Protein AF-A0A520I6S4-F1 (afdb_monomer_lite)

Secondary structure (DSSP, 8-state):
------------HHHHHHHHHHH-TTPPP------SSS----SSHHHHHHHHHHHHHHHHHHHHHHHHHHHHTS----EE-STTHHHHHTT-S--SEE-TTHHHHHHHHHHHHHHS--

pLDDT: mean 92.04, std 7.13, range [47.81, 98.25]

Sequence (118 aa):
TGAYKGGIIAPGINLSLDALVTAAAKLPRIAIEAPSDTSVIGRDTVTQMHIGIYWGYVAMIEGLVARMKAEVGRPCTVVATGGLAVLFEQHTDAFDAIEPDLTIQGLAILWERAHIQA

Foldseek 3Di:
DPDDPDADDDDDLVRVQVVVPVVDVPQDDDDAAADPDPDLDDPDRRRVSNSCSLVVVQCVLQVRLVVVCVVVPDDDAAEAEDPCSVRCVVPDPSHPYYDHCVVVVVVVVVVCVVPVVD

Radius of gyration: 18.11 Å; chains: 1; bounding box: 50×37×32 Å

Structure (mmCIF, N/CA/C/O backbone):
data_AF-A0A520I6S4-F1
#
_entry.id   AF-A0A520I6S4-F1
#
loop_
_atom_site.group_PDB
_atom_site.id
_atom_site.type_symbol
_atom_site.label_atom_id
_atom_site.label_alt_id
_atom_site.label_comp_id
_atom_site.label_asym_id
_atom_site.label_entity_id
_atom_site.label_seq_id
_atom_site.pdbx_PDB_ins_code
_atom_site.Cartn_x
_atom_site.Cartn_y
_atom_site.Cartn_z
_atom_site.occupancy
_atom_site.B_iso_or_equiv
_atom_site.auth_seq_id
_atom_site.auth_comp_id
_atom_site.auth_asym_id
_atom_site.auth_atom_id
_atom_site.pdbx_PDB_model_num
ATOM 1 N N . THR A 1 1 ? -26.663 -5.124 0.338 1.00 75.12 1 THR A N 1
ATOM 2 C CA . THR A 1 1 ? -26.616 -5.384 -1.116 1.00 75.12 1 THR A CA 1
ATOM 3 C C . THR A 1 1 ? -25.161 -5.551 -1.518 1.00 75.12 1 THR A C 1
ATOM 5 O O . THR A 1 1 ? -24.319 -4.907 -0.905 1.00 75.12 1 THR A O 1
ATOM 8 N N . GLY A 1 2 ? -24.837 -6.395 -2.501 1.00 84.12 2 GLY A N 1
ATOM 9 C CA . GLY A 1 2 ? -23.470 -6.540 -3.037 1.00 84.12 2 GLY A CA 1
ATOM 10 C C . GLY A 1 2 ? -23.077 -5.413 -4.001 1.00 84.12 2 GLY A C 1
ATOM 11 O O . GLY A 1 2 ? -22.461 -5.666 -5.027 1.00 84.12 2 GLY A O 1
ATOM 12 N N . ALA A 1 3 ? -23.532 -4.186 -3.738 1.00 92.00 3 ALA A N 1
ATOM 13 C CA . ALA A 1 3 ? -23.358 -3.063 -4.649 1.00 92.00 3 ALA A CA 1
ATOM 14 C C . ALA A 1 3 ? -21.959 -2.455 -4.502 1.00 92.00 3 ALA A C 1
ATOM 16 O O . ALA A 1 3 ? -21.571 -2.070 -3.399 1.00 92.00 3 ALA A O 1
ATOM 17 N N . TYR A 1 4 ? -21.249 -2.301 -5.618 1.00 94.25 4 TYR A N 1
ATOM 18 C CA . TYR A 1 4 ? -20.009 -1.533 -5.677 1.00 94.25 4 TYR A CA 1
ATOM 19 C C . TYR A 1 4 ? -20.307 -0.036 -5.507 1.00 94.25 4 TYR A C 1
ATOM 21 O O . TYR A 1 4 ? -21.173 0.510 -6.191 1.00 94.25 4 TYR A O 1
ATOM 29 N N . LYS A 1 5 ? -19.620 0.621 -4.568 1.00 93.56 5 LYS A N 1
ATOM 30 C CA . LYS A 1 5 ? -19.851 2.033 -4.206 1.00 93.56 5 LYS A CA 1
ATOM 31 C C . LYS A 1 5 ? -18.765 2.989 -4.706 1.00 93.56 5 LYS A C 1
ATOM 33 O O . LYS A 1 5 ? -18.851 4.177 -4.425 1.00 93.56 5 LYS A O 1
ATOM 38 N 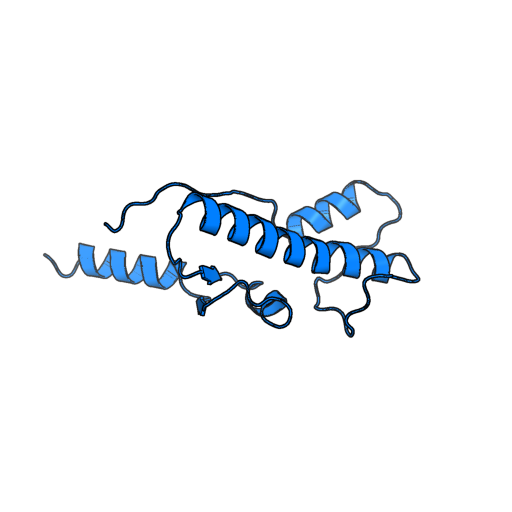N . GLY A 1 6 ? -17.791 2.490 -5.464 1.00 95.12 6 GLY A N 1
ATOM 39 C CA . GLY A 1 6 ? -16.598 3.244 -5.846 1.00 95.12 6 GLY A CA 1
ATOM 40 C C . GLY A 1 6 ? -15.405 2.921 -4.949 1.00 95.12 6 GLY A C 1
ATOM 41 O O . GLY A 1 6 ? -15.410 1.921 -4.229 1.00 95.12 6 GLY A O 1
ATOM 42 N N . GLY A 1 7 ? -14.368 3.754 -5.022 1.00 96.31 7 GLY A N 1
ATOM 43 C CA . GLY A 1 7 ? -13.140 3.566 -4.256 1.00 96.31 7 GLY A CA 1
ATOM 44 C C . GLY A 1 7 ? -12.092 4.638 -4.538 1.00 96.31 7 GLY A C 1
ATOM 45 O O . GLY A 1 7 ? -12.390 5.688 -5.105 1.00 96.31 7 GLY A O 1
ATOM 46 N N . ILE A 1 8 ? -10.857 4.349 -4.135 1.00 97.12 8 ILE A N 1
ATOM 47 C CA . ILE A 1 8 ? -9.694 5.230 -4.269 1.00 97.12 8 ILE A CA 1
ATOM 48 C C . ILE A 1 8 ? -8.672 4.546 -5.179 1.00 97.12 8 ILE A C 1
ATOM 50 O O . ILE A 1 8 ? -8.452 3.342 -5.064 1.00 97.12 8 ILE A O 1
ATOM 54 N N . ILE A 1 9 ? -8.027 5.318 -6.056 1.00 96.81 9 ILE A N 1
ATOM 55 C CA . ILE A 1 9 ? -6.857 4.883 -6.826 1.00 96.81 9 ILE A CA 1
ATOM 56 C C . ILE A 1 9 ? -5.668 5.727 -6.364 1.00 96.81 9 ILE A C 1
ATOM 58 O O . ILE A 1 9 ? -5.695 6.952 -6.468 1.00 96.81 9 ILE A O 1
ATOM 62 N N . ALA A 1 10 ? -4.637 5.062 -5.849 1.00 95.50 10 ALA A N 1
ATOM 63 C CA . ALA A 1 10 ? -3.386 5.660 -5.390 1.00 95.50 10 ALA A CA 1
ATOM 64 C C . ALA A 1 10 ? -2.204 4.992 -6.117 1.00 95.50 10 ALA A C 1
ATOM 66 O O . ALA A 1 10 ? -2.344 3.860 -6.593 1.00 95.50 10 ALA A O 1
ATOM 67 N N . PRO A 1 11 ? -1.044 5.660 -6.240 1.00 93.31 11 PRO A N 1
ATOM 68 C CA . PRO A 1 11 ? 0.108 5.072 -6.912 1.00 93.31 11 PRO A CA 1
ATOM 69 C C . PRO A 1 11 ? 0.623 3.836 -6.162 1.00 93.31 11 PRO A C 1
ATOM 71 O O . PRO A 1 11 ? 0.713 3.822 -4.933 1.00 93.31 11 PRO A O 1
ATOM 74 N N . GLY A 1 12 ? 0.998 2.794 -6.907 1.00 91.38 12 GLY A N 1
ATOM 75 C CA . GLY A 1 12 ? 1.640 1.600 -6.352 1.00 91.38 12 GLY A CA 1
ATOM 76 C C . GLY A 1 12 ? 3.097 1.855 -5.956 1.00 91.38 12 GLY A C 1
ATOM 77 O O . GLY A 1 12 ? 3.765 2.700 -6.545 1.00 91.38 12 GLY A O 1
ATOM 78 N N . ILE A 1 13 ? 3.603 1.104 -4.978 1.00 91.44 13 ILE A N 1
ATOM 79 C CA . ILE A 1 13 ? 4.928 1.343 -4.379 1.00 91.44 13 ILE A CA 1
ATOM 80 C C . ILE A 1 13 ? 6.089 1.250 -5.377 1.00 91.44 13 ILE A C 1
ATOM 82 O O . ILE A 1 13 ? 6.951 2.125 -5.378 1.00 91.44 13 ILE A O 1
ATOM 86 N N . ASN A 1 14 ? 6.067 0.269 -6.287 1.00 89.88 14 ASN A N 1
ATOM 87 C CA . ASN A 1 14 ? 7.078 0.135 -7.343 1.00 89.88 14 ASN A CA 1
ATOM 88 C C . ASN A 1 14 ? 7.091 1.368 -8.256 1.00 89.88 14 ASN A C 1
ATOM 90 O O . ASN A 1 14 ? 8.147 1.930 -8.525 1.00 89.88 14 ASN A O 1
ATOM 94 N N . LEU A 1 15 ? 5.904 1.830 -8.665 1.00 91.50 15 LEU A N 1
ATOM 95 C CA . LEU A 1 15 ? 5.755 3.012 -9.512 1.00 91.50 15 LEU A CA 1
ATOM 96 C C . LEU A 1 15 ? 6.256 4.276 -8.803 1.00 91.50 15 LEU A C 1
ATOM 98 O O . LEU A 1 15 ? 6.961 5.080 -9.407 1.00 91.50 15 LEU A O 1
ATOM 102 N N . SER A 1 16 ? 5.912 4.450 -7.527 1.00 92.19 16 SER A N 1
ATOM 103 C CA . SER A 1 16 ? 6.365 5.596 -6.732 1.00 92.19 16 SER A CA 1
ATOM 104 C C . SER A 1 16 ? 7.881 5.614 -6.560 1.00 92.19 16 SER A C 1
ATOM 106 O O . SER A 1 16 ? 8.498 6.674 -6.667 1.00 92.19 16 SER A O 1
ATOM 108 N N . LEU A 1 17 ? 8.495 4.449 -6.340 1.00 91.94 17 LEU A N 1
ATOM 109 C CA . LEU A 1 17 ? 9.946 4.325 -6.257 1.00 91.94 17 LEU A CA 1
ATOM 110 C C . LEU A 1 17 ? 10.620 4.641 -7.600 1.00 91.94 17 LEU A C 1
ATOM 112 O O . LEU A 1 17 ? 11.571 5.421 -7.639 1.00 91.94 17 LEU A O 1
ATOM 116 N N . ASP A 1 18 ? 10.120 4.075 -8.699 1.00 91.69 18 ASP A N 1
ATOM 117 C CA . ASP A 1 18 ? 10.644 4.346 -10.040 1.00 91.69 18 ASP A CA 1
ATOM 118 C C . ASP A 1 18 ? 10.554 5.837 -10.386 1.00 91.69 18 ASP A C 1
ATOM 120 O O . ASP A 1 18 ? 11.505 6.411 -10.927 1.00 91.69 18 ASP A O 1
ATOM 124 N N . ALA A 1 19 ? 9.442 6.486 -10.030 1.00 92.75 19 ALA A N 1
ATOM 125 C CA . ALA A 1 19 ? 9.262 7.921 -10.209 1.00 92.75 19 ALA A CA 1
ATOM 126 C C . ALA A 1 19 ? 10.281 8.729 -9.390 1.00 92.75 19 ALA A C 1
ATOM 128 O O . ALA A 1 19 ? 10.895 9.655 -9.922 1.00 92.75 19 ALA A O 1
ATOM 129 N N . LEU A 1 20 ? 10.509 8.355 -8.127 1.00 92.19 20 LEU A N 1
ATOM 130 C CA . LEU A 1 20 ? 11.473 9.019 -7.249 1.00 92.19 20 LEU A CA 1
ATOM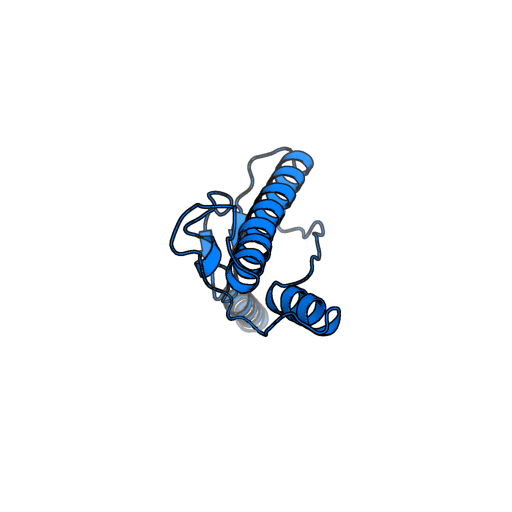 131 C C . LEU A 1 20 ? 12.908 8.919 -7.789 1.00 92.19 20 LEU A C 1
ATOM 133 O O . LEU A 1 20 ? 13.614 9.924 -7.852 1.00 92.19 20 LEU A O 1
ATOM 137 N N . VAL A 1 21 ? 13.322 7.725 -8.221 1.00 93.06 21 VAL A N 1
ATOM 138 C CA . VAL A 1 21 ? 14.650 7.490 -8.811 1.00 93.06 21 VAL A CA 1
ATOM 139 C C . VAL A 1 21 ? 14.812 8.260 -10.122 1.00 93.06 21 VAL A C 1
ATOM 141 O O . VAL A 1 21 ? 15.843 8.884 -10.354 1.00 93.06 21 VAL A O 1
ATOM 144 N N . THR A 1 22 ? 13.782 8.271 -10.969 1.00 93.31 22 THR A N 1
ATOM 145 C CA . THR A 1 22 ? 13.820 8.981 -12.257 1.00 93.31 22 THR A CA 1
ATOM 146 C C . THR A 1 22 ? 13.926 10.495 -12.072 1.00 93.31 22 THR A C 1
ATOM 148 O O . THR A 1 22 ? 14.600 11.171 -12.849 1.00 93.31 22 THR A O 1
ATOM 151 N N . ALA A 1 23 ? 13.287 11.040 -11.036 1.00 92.94 23 ALA A N 1
ATOM 152 C CA . ALA A 1 23 ? 13.267 12.474 -10.773 1.00 92.94 23 ALA A CA 1
ATOM 153 C C . ALA A 1 23 ? 14.575 13.021 -10.166 1.00 92.94 23 ALA A C 1
ATOM 155 O O . ALA A 1 23 ? 14.766 14.238 -10.151 1.00 92.94 23 ALA A O 1
ATOM 156 N N . ALA A 1 24 ? 15.477 12.170 -9.660 1.00 90.38 24 ALA A N 1
ATOM 157 C CA . ALA A 1 24 ? 16.653 12.613 -8.915 1.00 90.38 24 ALA A CA 1
ATOM 158 C C . ALA A 1 24 ? 17.936 11.863 -9.308 1.00 90.38 24 ALA A C 1
ATOM 160 O O . ALA A 1 24 ? 18.107 10.681 -9.035 1.00 90.38 24 ALA A O 1
ATOM 161 N N . ALA A 1 25 ? 18.915 12.601 -9.841 1.00 84.56 25 ALA A N 1
ATOM 162 C CA . ALA A 1 25 ? 20.139 12.044 -10.432 1.00 84.56 25 ALA A CA 1
ATOM 163 C C . ALA A 1 25 ? 21.038 11.214 -9.488 1.00 84.56 25 ALA A C 1
ATOM 165 O O . ALA A 1 25 ? 21.909 10.491 -9.963 1.00 84.56 25 ALA A O 1
ATOM 166 N N . LYS A 1 26 ? 20.889 11.351 -8.164 1.00 90.31 26 LYS A N 1
ATOM 167 C CA . LYS A 1 26 ? 21.748 10.692 -7.162 1.00 90.31 26 LYS A CA 1
ATOM 168 C C . LYS A 1 26 ? 21.048 9.594 -6.363 1.00 90.31 26 LYS 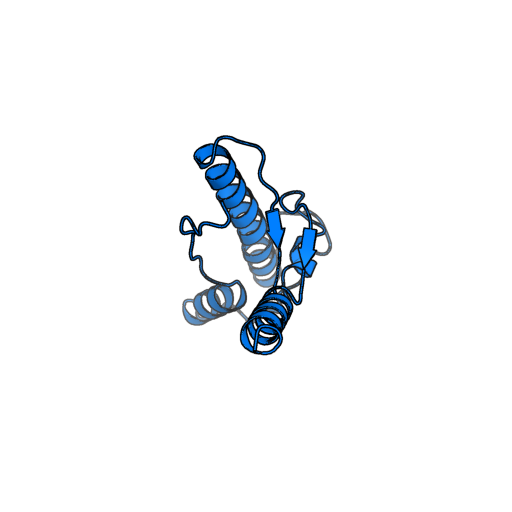A C 1
ATOM 170 O O . LYS A 1 26 ? 21.691 8.994 -5.506 1.00 90.31 26 LYS A O 1
ATOM 175 N N . LEU A 1 27 ? 19.757 9.356 -6.591 1.00 93.38 27 LEU A N 1
ATOM 176 C CA . LEU A 1 27 ? 19.031 8.336 -5.842 1.00 93.38 27 LEU A CA 1
ATOM 177 C C . LEU A 1 27 ? 19.256 6.961 -6.485 1.00 93.38 27 LEU A C 1
ATOM 179 O O . LEU A 1 27 ? 18.994 6.801 -7.679 1.00 93.38 27 LEU A O 1
ATOM 183 N N . PRO A 1 28 ? 19.763 5.969 -5.736 1.00 90.25 28 PRO A N 1
ATOM 184 C CA . PRO A 1 28 ? 19.952 4.629 -6.265 1.00 90.25 28 PRO A CA 1
ATOM 185 C C . PRO A 1 28 ? 18.612 3.897 -6.390 1.00 90.25 28 PRO A C 1
ATOM 187 O O . PRO A 1 28 ? 17.647 4.194 -5.686 1.00 90.25 28 PRO A O 1
ATOM 190 N N . ARG A 1 29 ? 18.568 2.878 -7.254 1.00 89.31 29 ARG A N 1
ATOM 191 C CA . ARG A 1 29 ? 17.491 1.881 -7.206 1.00 89.31 29 ARG A CA 1
ATOM 192 C C . ARG A 1 29 ? 17.633 1.056 -5.929 1.00 89.31 29 ARG A C 1
ATOM 194 O O . ARG A 1 29 ? 18.737 0.630 -5.598 1.00 89.31 29 ARG A O 1
ATOM 201 N N . ILE A 1 30 ? 16.513 0.819 -5.258 1.00 90.25 30 ILE A N 1
ATOM 202 C CA . ILE A 1 30 ? 16.437 0.056 -4.011 1.00 90.25 30 ILE A CA 1
ATOM 203 C C . ILE A 1 30 ? 15.394 -1.058 -4.122 1.00 90.25 30 ILE A C 1
ATOM 205 O O . ILE A 1 30 ? 14.462 -0.952 -4.919 1.00 90.25 30 ILE A O 1
ATOM 209 N N . ALA A 1 31 ? 15.559 -2.131 -3.351 1.00 87.75 31 ALA A N 1
ATOM 210 C CA . ALA A 1 31 ? 14.522 -3.145 -3.195 1.00 87.75 31 ALA A CA 1
ATOM 211 C C . ALA A 1 31 ? 13.505 -2.678 -2.147 1.00 87.75 31 ALA A C 1
ATOM 213 O O . ALA A 1 31 ? 13.850 -1.976 -1.198 1.00 87.75 31 ALA A O 1
ATOM 214 N N . ILE A 1 32 ? 12.243 -3.056 -2.330 1.00 86.00 32 ILE A N 1
ATOM 215 C CA . ILE A 1 32 ? 11.202 -2.780 -1.344 1.00 86.00 32 ILE A CA 1
ATOM 216 C C . ILE A 1 32 ? 11.186 -3.931 -0.352 1.00 86.00 32 ILE A C 1
ATOM 218 O O . ILE A 1 32 ? 10.836 -5.057 -0.703 1.00 86.00 32 ILE A O 1
ATOM 222 N N . GLU A 1 33 ? 11.541 -3.621 0.885 1.00 88.94 33 GLU A N 1
ATOM 223 C CA . GLU A 1 33 ? 11.640 -4.579 1.977 1.00 88.94 33 GLU A CA 1
ATOM 224 C C . GLU A 1 33 ? 11.143 -3.921 3.264 1.00 88.94 33 GLU A C 1
ATOM 226 O O . GLU A 1 33 ? 11.179 -2.693 3.403 1.00 88.94 33 GLU A O 1
ATOM 231 N N . ALA A 1 34 ? 10.671 -4.740 4.203 1.00 87.62 34 ALA A N 1
ATOM 232 C CA . ALA A 1 34 ? 10.342 -4.257 5.531 1.00 87.62 34 ALA A CA 1
ATOM 233 C C . ALA A 1 34 ? 11.636 -3.806 6.233 1.00 87.62 34 ALA A C 1
ATOM 235 O O . ALA A 1 34 ? 12.638 -4.525 6.173 1.00 87.62 34 ALA A O 1
ATOM 236 N N . PRO A 1 35 ? 11.650 -2.631 6.885 1.00 86.94 35 PRO A N 1
ATOM 237 C CA . PRO A 1 35 ? 12.783 -2.196 7.685 1.00 86.94 35 PRO A CA 1
ATOM 238 C C . PRO A 1 35 ? 13.135 -3.227 8.765 1.00 86.94 35 PRO A C 1
ATOM 240 O O . PRO A 1 35 ? 12.258 -3.864 9.343 1.00 86.94 35 PRO A O 1
ATOM 243 N N . SER A 1 36 ? 14.427 -3.367 9.069 1.00 85.94 36 SER A N 1
ATOM 244 C CA . SER A 1 36 ? 14.910 -4.276 10.120 1.00 85.94 36 SER A CA 1
ATOM 245 C C . SER A 1 36 ? 14.522 -3.841 11.537 1.00 85.94 36 SER A C 1
ATOM 247 O O . SER A 1 36 ? 14.645 -4.624 12.476 1.00 85.94 36 SER A O 1
ATOM 249 N N . ASP A 1 37 ? 14.112 -2.584 11.701 1.00 87.62 37 ASP A N 1
ATOM 250 C CA . ASP A 1 37 ? 13.679 -1.990 12.959 1.00 87.62 37 ASP A CA 1
ATOM 251 C C . ASP A 1 37 ? 12.545 -0.976 12.726 1.00 87.62 37 ASP A C 1
ATOM 253 O O . ASP A 1 37 ? 12.157 -0.684 11.597 1.00 87.62 37 ASP A O 1
ATOM 257 N N . THR A 1 38 ? 11.993 -0.430 13.809 1.00 88.19 38 THR A N 1
ATOM 258 C CA . THR A 1 38 ? 10.887 0.539 13.760 1.00 88.19 38 THR A CA 1
ATOM 259 C C . THR A 1 38 ? 11.349 1.996 13.668 1.00 88.19 38 THR A C 1
ATOM 261 O O . THR A 1 38 ? 10.552 2.916 13.866 1.00 88.19 38 THR A O 1
ATOM 264 N N . SER A 1 39 ? 12.633 2.247 13.390 1.00 91.38 39 SER A N 1
ATOM 265 C CA . SER A 1 39 ? 13.152 3.602 13.243 1.00 91.38 39 SER A CA 1
ATOM 266 C C . SER A 1 39 ? 12.552 4.282 12.019 1.00 91.38 39 SER A C 1
ATOM 268 O O . SER A 1 39 ? 12.491 3.735 10.917 1.00 91.38 39 SER A O 1
ATOM 270 N N . VAL A 1 40 ? 12.178 5.544 12.208 1.00 94.50 40 VAL A N 1
ATOM 271 C CA . VAL A 1 40 ? 11.687 6.428 11.144 1.00 94.50 40 VAL A CA 1
ATOM 272 C C . VAL A 1 40 ? 12.711 7.503 10.764 1.00 94.50 40 VAL A C 1
ATOM 274 O O . VAL A 1 40 ? 12.380 8.481 10.098 1.00 94.50 40 VAL A O 1
ATOM 277 N N . ILE A 1 41 ? 13.971 7.344 11.190 1.00 95.56 41 ILE A N 1
ATOM 278 C CA . ILE A 1 41 ? 15.066 8.286 10.915 1.00 95.56 41 ILE A CA 1
ATOM 279 C C . ILE A 1 41 ? 16.258 7.532 10.309 1.00 95.56 41 ILE A C 1
ATOM 281 O O . ILE A 1 41 ? 17.006 6.857 11.017 1.00 95.56 41 ILE A O 1
ATOM 285 N N . GLY A 1 42 ? 16.456 7.690 8.995 1.00 93.69 42 GLY A N 1
ATOM 286 C CA . GLY A 1 42 ? 17.584 7.114 8.254 1.00 93.69 42 GLY A CA 1
ATOM 287 C C . GLY A 1 42 ? 18.867 7.946 8.362 1.00 93.69 42 GLY A C 1
ATOM 288 O O . GLY A 1 42 ? 18.826 9.179 8.441 1.00 93.69 42 GLY A O 1
ATOM 289 N N . ARG A 1 43 ? 20.022 7.273 8.352 1.00 95.31 43 ARG A N 1
ATOM 290 C CA . ARG A 1 43 ? 21.358 7.885 8.524 1.00 95.31 43 ARG A CA 1
ATOM 291 C C . ARG A 1 43 ? 22.118 8.065 7.208 1.00 95.31 43 ARG A C 1
ATOM 293 O O . ARG A 1 43 ? 23.125 8.766 7.182 1.00 95.31 43 ARG A O 1
ATOM 300 N N . ASP A 1 44 ? 21.619 7.476 6.132 1.00 94.56 44 ASP A N 1
ATOM 301 C CA . ASP A 1 44 ? 22.158 7.562 4.780 1.00 94.56 44 ASP A CA 1
ATOM 302 C C . ASP A 1 44 ? 21.006 7.589 3.765 1.00 94.56 44 ASP A C 1
ATOM 304 O O . ASP A 1 44 ? 19.847 7.355 4.103 1.00 94.56 44 ASP A O 1
ATOM 308 N N . THR A 1 45 ? 21.317 7.899 2.509 1.00 94.38 45 THR A N 1
ATOM 309 C CA . THR A 1 45 ? 20.303 8.077 1.463 1.00 94.38 45 THR A CA 1
ATOM 310 C C . THR A 1 45 ? 19.465 6.821 1.222 1.00 94.38 45 THR A C 1
ATOM 312 O O . THR A 1 45 ? 18.260 6.939 1.017 1.00 94.38 45 THR A O 1
ATOM 315 N N . VAL A 1 46 ? 20.064 5.628 1.270 1.00 93.06 46 VAL A N 1
ATOM 316 C CA . VAL A 1 46 ? 19.345 4.371 1.013 1.00 93.06 46 VAL A CA 1
ATOM 317 C C . VAL A 1 46 ? 18.372 4.097 2.152 1.00 93.06 46 VAL A C 1
ATOM 319 O O . VAL A 1 46 ? 17.188 3.875 1.902 1.00 93.06 46 VAL A O 1
ATOM 322 N N . THR A 1 47 ? 18.829 4.204 3.403 1.00 93.56 47 THR A N 1
ATOM 323 C CA . THR A 1 47 ? 17.962 4.005 4.574 1.00 93.56 47 THR A CA 1
ATOM 324 C C . THR A 1 47 ? 16.852 5.051 4.650 1.00 93.56 47 THR A C 1
ATOM 326 O O . THR A 1 47 ? 15.709 4.711 4.943 1.00 93.56 47 THR A O 1
ATOM 329 N N . GLN A 1 48 ? 17.139 6.311 4.308 1.00 94.19 48 GLN A N 1
ATOM 330 C CA . GLN A 1 48 ? 16.131 7.375 4.223 1.00 94.19 48 GLN A CA 1
ATOM 331 C C . GLN A 1 48 ? 15.057 7.081 3.169 1.00 94.19 48 GLN A C 1
ATOM 333 O O . GLN A 1 48 ? 13.872 7.271 3.442 1.00 94.19 48 GLN A O 1
ATOM 338 N N . MET A 1 49 ? 15.449 6.591 1.988 1.00 94.25 49 MET A N 1
ATOM 339 C CA . MET A 1 49 ? 14.499 6.186 0.949 1.00 94.25 49 MET A CA 1
ATOM 340 C C . MET A 1 49 ? 13.655 4.985 1.389 1.00 94.25 49 MET A C 1
ATOM 342 O O . MET A 1 49 ? 12.436 5.033 1.250 1.00 94.25 49 MET A O 1
ATOM 346 N N . HIS A 1 50 ? 14.276 3.941 1.952 1.00 92.00 50 HIS A N 1
ATOM 347 C CA . HIS A 1 50 ? 13.568 2.757 2.457 1.00 92.00 50 HIS A CA 1
ATOM 348 C C . HIS A 1 50 ? 12.506 3.147 3.488 1.00 92.00 50 HIS A C 1
ATOM 350 O O . HIS A 1 50 ? 11.336 2.808 3.327 1.00 92.00 50 HIS A O 1
ATOM 356 N N . ILE A 1 51 ? 12.901 3.914 4.509 1.00 93.88 51 ILE A N 1
ATOM 357 C CA . ILE A 1 51 ? 12.013 4.386 5.577 1.00 93.88 51 ILE A CA 1
ATOM 358 C C . ILE A 1 51 ? 10.867 5.216 5.002 1.00 93.88 51 ILE A C 1
ATOM 360 O O . ILE A 1 51 ? 9.706 4.964 5.321 1.00 93.88 51 ILE A O 1
ATOM 364 N N . GLY A 1 52 ? 11.184 6.196 4.150 1.00 93.94 52 GLY A N 1
ATOM 365 C CA . GLY A 1 52 ? 10.190 7.114 3.600 1.00 93.94 52 GLY A CA 1
ATOM 366 C C . GLY A 1 52 ? 9.148 6.405 2.740 1.00 93.94 52 GLY A C 1
ATOM 367 O O . GLY A 1 52 ? 7.959 6.694 2.850 1.00 93.94 52 GLY A O 1
ATOM 368 N N . ILE A 1 53 ? 9.580 5.449 1.918 1.00 93.12 53 ILE A N 1
ATOM 369 C CA . ILE A 1 53 ? 8.669 4.665 1.087 1.00 93.12 5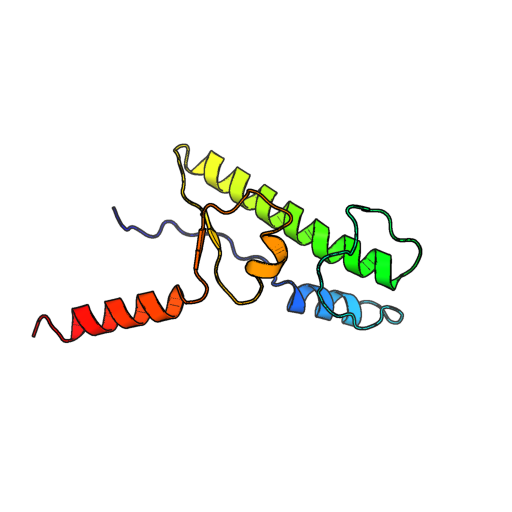3 ILE A CA 1
ATOM 370 C C . ILE A 1 53 ? 7.858 3.709 1.960 1.00 93.12 53 ILE A C 1
ATOM 372 O O . ILE A 1 53 ? 6.634 3.738 1.905 1.00 93.12 53 ILE A O 1
ATOM 376 N N . TYR A 1 54 ? 8.505 2.888 2.786 1.00 93.06 54 TYR A N 1
ATOM 377 C CA . TYR A 1 54 ? 7.813 1.855 3.550 1.00 93.06 54 TYR A CA 1
ATOM 378 C C . TYR A 1 54 ? 6.775 2.446 4.516 1.00 93.06 54 TYR A C 1
ATOM 380 O O . TYR A 1 54 ? 5.579 2.173 4.396 1.00 93.06 54 TYR A O 1
ATOM 388 N N . TRP A 1 55 ? 7.208 3.329 5.423 1.00 94.38 55 TRP A N 1
ATOM 389 C CA . TRP A 1 55 ? 6.315 3.941 6.410 1.00 94.38 55 TRP A CA 1
ATOM 390 C C . TRP A 1 55 ? 5.347 4.942 5.783 1.00 94.38 55 TRP A C 1
A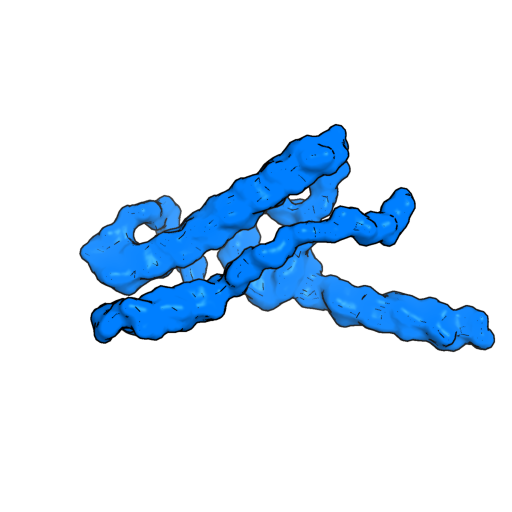TOM 392 O O . TRP A 1 55 ? 4.229 5.101 6.272 1.00 94.38 55 TRP A O 1
ATOM 402 N N . GLY A 1 56 ? 5.729 5.577 4.670 1.00 94.69 56 GLY A N 1
ATOM 403 C CA . GLY A 1 56 ? 4.818 6.411 3.889 1.00 94.69 56 GLY A CA 1
ATOM 404 C C . GLY A 1 56 ? 3.630 5.614 3.347 1.00 94.69 56 GLY A C 1
ATOM 405 O O . GLY A 1 56 ? 2.494 6.083 3.418 1.00 94.69 56 GLY A O 1
ATOM 406 N N . TYR A 1 57 ? 3.866 4.390 2.865 1.00 94.81 57 TYR A N 1
ATOM 407 C CA . TYR A 1 57 ? 2.796 3.503 2.407 1.00 94.81 57 TYR A CA 1
ATOM 408 C C . TYR A 1 57 ? 1.938 2.973 3.556 1.00 94.81 57 TYR A C 1
ATOM 410 O O . TYR A 1 57 ? 0.717 2.984 3.416 1.00 94.81 57 TYR A O 1
ATOM 418 N N . VAL A 1 58 ? 2.532 2.599 4.696 1.00 94.88 58 VAL A N 1
ATOM 419 C CA . VAL A 1 58 ? 1.771 2.231 5.908 1.00 94.88 58 VAL A CA 1
ATOM 420 C C . VAL A 1 58 ? 0.827 3.368 6.310 1.00 94.88 58 VAL A C 1
ATOM 422 O O . VAL A 1 58 ? -0.386 3.175 6.380 1.00 94.88 58 VAL A O 1
ATOM 425 N N . ALA A 1 59 ? 1.354 4.588 6.453 1.00 96.25 59 ALA A N 1
ATOM 426 C CA . ALA A 1 59 ? 0.559 5.754 6.830 1.00 96.25 59 ALA A CA 1
ATOM 427 C C . ALA A 1 59 ? -0.538 6.083 5.802 1.00 96.25 59 ALA A C 1
ATOM 429 O O . ALA A 1 59 ? -1.646 6.487 6.168 1.00 96.25 59 ALA A O 1
ATOM 430 N N . MET A 1 60 ? -0.256 5.909 4.506 1.00 96.88 60 MET A N 1
ATOM 431 C CA . MET A 1 60 ? -1.248 6.091 3.447 1.00 96.88 60 MET A CA 1
ATOM 432 C C . MET A 1 60 ? -2.367 5.048 3.539 1.00 96.88 60 MET A C 1
ATOM 434 O O . MET A 1 60 ? -3.538 5.419 3.464 1.00 96.88 60 MET A O 1
ATOM 438 N N . ILE A 1 61 ? -2.032 3.768 3.724 1.00 96.12 61 ILE A N 1
ATOM 439 C CA . ILE A 1 61 ? -3.003 2.677 3.879 1.00 96.12 61 ILE A CA 1
ATOM 440 C C . ILE A 1 61 ? -3.919 2.966 5.068 1.00 96.12 61 ILE A C 1
ATOM 442 O O . ILE A 1 61 ? -5.135 3.060 4.900 1.00 96.12 61 ILE A O 1
ATOM 446 N N . GLU A 1 62 ? -3.341 3.184 6.248 1.00 97.38 62 GLU A N 1
ATOM 447 C CA . GLU A 1 62 ? -4.084 3.444 7.483 1.00 97.38 62 GLU A CA 1
ATOM 448 C C . GLU A 1 62 ? -4.953 4.693 7.358 1.00 97.38 62 GLU A C 1
ATOM 450 O O . GLU A 1 62 ? -6.142 4.683 7.685 1.00 97.38 62 GLU A O 1
ATOM 455 N N . GLY A 1 63 ? -4.384 5.767 6.809 1.00 98.25 63 GLY A N 1
ATOM 456 C CA . GLY A 1 63 ? -5.080 7.028 6.621 1.00 98.25 63 GLY A CA 1
ATOM 457 C C . GLY A 1 63 ? -6.267 6.923 5.663 1.00 98.25 63 GLY A C 1
ATOM 458 O O . GLY A 1 63 ? -7.315 7.521 5.933 1.00 98.25 63 GLY A O 1
ATOM 459 N N . LEU A 1 64 ? -6.128 6.200 4.549 1.00 98.00 64 LEU A N 1
ATOM 460 C CA . LEU A 1 64 ? -7.206 6.028 3.573 1.00 98.00 64 LEU A CA 1
ATOM 461 C C . LEU A 1 64 ? -8.281 5.066 4.088 1.00 98.00 64 LEU A C 1
ATOM 463 O O . LEU A 1 64 ? -9.468 5.375 3.973 1.00 98.00 64 LEU A O 1
ATOM 467 N N . VAL A 1 65 ? -7.887 3.956 4.718 1.00 97.56 65 VAL A N 1
ATOM 468 C CA . VAL A 1 65 ? -8.818 2.997 5.334 1.00 97.56 65 VAL A CA 1
ATOM 469 C C . VAL A 1 65 ? -9.636 3.673 6.431 1.00 97.56 65 VAL A C 1
ATOM 471 O O . VAL A 1 65 ? -10.859 3.542 6.444 1.00 97.56 65 VAL A O 1
ATOM 474 N N . ALA A 1 66 ? -9.002 4.449 7.314 1.00 98.06 66 ALA A N 1
ATOM 475 C CA . ALA A 1 66 ? -9.699 5.168 8.378 1.00 98.06 66 ALA A CA 1
ATOM 476 C C . ALA A 1 66 ? -10.726 6.171 7.826 1.00 98.06 66 ALA A C 1
ATOM 478 O O . ALA A 1 66 ? -11.863 6.214 8.299 1.00 98.06 66 ALA A O 1
ATOM 479 N N . ARG A 1 67 ? -10.362 6.940 6.788 1.00 97.94 67 ARG A N 1
ATOM 480 C CA . ARG A 1 67 ? -11.279 7.881 6.116 1.00 97.94 67 ARG A CA 1
ATOM 481 C C . ARG A 1 67 ? -12.462 7.159 5.477 1.00 97.94 67 ARG A C 1
ATOM 483 O O . ARG A 1 67 ? -13.597 7.584 5.661 1.00 97.94 67 ARG A O 1
ATOM 490 N N . MET A 1 68 ? -12.212 6.043 4.795 1.00 97.31 68 MET A N 1
ATOM 491 C CA . MET A 1 68 ? -13.268 5.256 4.160 1.00 97.31 68 MET A CA 1
ATOM 492 C C . MET A 1 68 ? -14.202 4.612 5.194 1.00 97.31 68 MET A C 1
ATOM 494 O O . MET A 1 68 ? -15.418 4.662 5.031 1.00 97.31 68 MET A O 1
ATOM 498 N N . LYS A 1 69 ? -13.662 4.074 6.299 1.00 96.81 69 LYS A N 1
ATOM 499 C CA . LYS A 1 69 ? -14.463 3.560 7.425 1.00 96.81 69 LYS A CA 1
ATOM 500 C C . LYS A 1 69 ? -15.352 4.655 8.025 1.00 96.81 69 LYS A C 1
ATOM 502 O O . LYS A 1 69 ? -16.529 4.406 8.283 1.00 96.81 69 LYS A O 1
ATOM 507 N N . ALA A 1 70 ? -14.812 5.862 8.206 1.00 97.62 70 ALA A N 1
ATOM 508 C CA . ALA A 1 70 ? -15.567 7.006 8.712 1.00 97.62 70 ALA A CA 1
ATOM 509 C C . ALA A 1 70 ? -16.689 7.438 7.752 1.00 97.62 70 ALA A C 1
ATOM 511 O O . ALA A 1 70 ? -17.809 7.667 8.200 1.00 97.62 70 ALA A O 1
ATOM 512 N N . GLU A 1 71 ? -16.417 7.494 6.445 1.00 97.06 71 GLU A N 1
ATOM 513 C CA . GLU A 1 71 ? -17.414 7.840 5.422 1.00 97.06 71 GLU A CA 1
ATOM 514 C C . GLU A 1 71 ? -18.538 6.798 5.326 1.00 97.06 71 GLU A C 1
ATOM 516 O O . GLU A 1 71 ? -19.712 7.146 5.212 1.00 97.06 71 GLU A O 1
ATOM 521 N N . VAL A 1 72 ? -18.200 5.509 5.427 1.00 95.31 72 VAL A N 1
ATOM 522 C CA . VAL A 1 72 ? -19.187 4.420 5.411 1.00 95.31 72 VAL A CA 1
ATOM 523 C C . VAL A 1 72 ? -20.046 4.403 6.685 1.00 95.31 72 VAL A C 1
ATOM 525 O O . VAL A 1 72 ? -21.205 3.983 6.628 1.00 95.31 72 VAL A O 1
ATOM 528 N N . GLY A 1 73 ? -19.513 4.854 7.826 1.00 96.56 73 GLY A N 1
ATOM 529 C CA . GLY A 1 73 ? -20.278 5.094 9.057 1.00 96.56 73 GLY A CA 1
ATOM 530 C C . GLY A 1 73 ? -20.799 3.838 9.768 1.00 96.56 73 GLY A C 1
ATOM 531 O O . GLY A 1 73 ? -21.720 3.918 10.578 1.00 96.56 73 GLY A O 1
ATOM 532 N N . ARG A 1 74 ? -20.247 2.660 9.461 1.00 94.94 74 ARG A N 1
ATOM 533 C CA . ARG A 1 74 ? -20.609 1.364 10.063 1.00 94.94 74 ARG A CA 1
ATOM 534 C C . ARG A 1 74 ? -19.407 0.410 10.043 1.00 94.94 74 ARG A C 1
ATOM 536 O O . ARG A 1 74 ? -18.467 0.668 9.289 1.00 94.94 74 ARG A O 1
ATOM 543 N N . PRO A 1 75 ? -19.421 -0.693 10.818 1.00 94.75 75 PRO A N 1
ATOM 544 C CA . PRO A 1 75 ? -18.340 -1.675 10.789 1.00 94.75 75 PRO A CA 1
ATOM 545 C C . PRO A 1 75 ? -18.041 -2.158 9.365 1.00 94.75 75 PRO A C 1
ATOM 547 O O . PRO A 1 75 ? -18.959 -2.485 8.607 1.00 94.75 75 PRO A O 1
ATOM 550 N N . CYS A 1 76 ? -16.757 -2.177 9.010 1.00 96.12 76 CYS A N 1
ATOM 551 C CA . CYS A 1 76 ? -16.261 -2.570 7.695 1.00 96.12 76 CYS A CA 1
ATOM 552 C C . CYS A 1 76 ? -15.152 -3.602 7.859 1.00 96.12 76 CYS A C 1
ATOM 554 O O . CYS A 1 76 ? -14.216 -3.354 8.617 1.00 96.12 76 CYS A O 1
ATOM 556 N N . THR A 1 77 ? -15.241 -4.686 7.093 1.00 97.12 77 THR A N 1
ATOM 557 C CA . THR A 1 77 ? -14.141 -5.631 6.892 1.00 97.12 77 THR A CA 1
ATOM 558 C C . THR A 1 77 ? -13.203 -5.092 5.817 1.00 97.12 77 THR A C 1
ATOM 560 O O . THR A 1 77 ? -13.657 -4.695 4.741 1.00 97.12 77 THR A O 1
ATOM 563 N N . VAL A 1 78 ? -11.908 -5.087 6.101 1.00 97.31 78 VAL A N 1
ATOM 564 C CA . VAL A 1 78 ? -10.838 -4.661 5.203 1.00 97.31 78 VAL A CA 1
ATOM 565 C C . VAL A 1 78 ? -10.063 -5.890 4.762 1.00 97.31 78 VAL A C 1
ATOM 567 O O . VAL A 1 78 ? -9.440 -6.569 5.573 1.00 97.31 78 VAL A O 1
ATOM 570 N N . VAL A 1 79 ? -10.094 -6.160 3.462 1.00 96.88 79 VAL A N 1
ATOM 571 C CA . VAL A 1 79 ? -9.365 -7.271 2.850 1.00 96.88 79 VAL A CA 1
ATOM 572 C C . VAL A 1 79 ? -8.227 -6.701 2.015 1.00 96.88 79 VAL A C 1
ATOM 574 O O . VAL A 1 79 ? -8.470 -5.902 1.108 1.00 96.88 79 VAL A O 1
ATOM 577 N N . ALA A 1 80 ? -6.995 -7.108 2.310 1.00 95.88 80 ALA A N 1
ATOM 578 C CA . ALA A 1 80 ? -5.834 -6.806 1.483 1.00 95.88 80 ALA A CA 1
ATOM 579 C C . ALA A 1 80 ? -5.603 -7.924 0.457 1.00 95.88 80 ALA A C 1
ATOM 581 O O . ALA A 1 80 ? -5.831 -9.100 0.730 1.00 95.88 80 ALA A O 1
ATOM 582 N N . THR A 1 81 ? -5.145 -7.563 -0.740 1.00 94.81 81 THR A N 1
ATOM 583 C CA . THR A 1 81 ? -4.830 -8.511 -1.817 1.00 94.81 81 THR A CA 1
ATOM 584 C C . THR A 1 81 ? -3.617 -8.026 -2.616 1.00 94.81 81 THR A C 1
ATOM 586 O O . THR A 1 81 ? -3.163 -6.891 -2.451 1.00 94.81 81 THR A O 1
ATOM 589 N N . GLY A 1 82 ? -3.098 -8.883 -3.494 1.00 88.56 82 GLY A N 1
ATOM 590 C CA . GLY A 1 82 ? -1.895 -8.650 -4.288 1.00 88.56 82 GLY A CA 1
ATOM 591 C C . GLY A 1 82 ? -0.603 -9.002 -3.547 1.00 88.56 82 GLY A C 1
ATOM 592 O O . GLY A 1 82 ? -0.550 -9.059 -2.320 1.00 88.56 82 GLY A O 1
ATOM 593 N N . GLY A 1 83 ? 0.471 -9.230 -4.308 1.00 84.81 83 GLY A N 1
ATOM 594 C CA . GLY A 1 83 ? 1.710 -9.824 -3.783 1.00 84.81 83 GLY A CA 1
ATOM 595 C C . GLY A 1 83 ? 2.445 -9.001 -2.718 1.00 84.81 83 GLY A C 1
ATOM 596 O O . GLY A 1 83 ? 3.271 -9.543 -1.996 1.00 84.81 83 GLY A O 1
ATOM 597 N N . LEU A 1 84 ? 2.138 -7.707 -2.592 1.00 86.62 84 LEU A N 1
ATOM 598 C CA . LEU A 1 84 ? 2.754 -6.819 -1.603 1.00 86.62 84 LEU A CA 1
ATOM 599 C C . LEU A 1 84 ? 1.921 -6.658 -0.325 1.00 86.62 84 LEU A C 1
ATOM 601 O O . LEU A 1 84 ? 2.369 -5.978 0.587 1.00 86.62 84 LEU A O 1
ATOM 605 N N . ALA A 1 85 ? 0.734 -7.265 -0.225 1.00 88.12 85 ALA A N 1
ATOM 606 C CA . ALA A 1 85 ? -0.078 -7.185 0.991 1.00 88.12 85 ALA A CA 1
ATOM 607 C C . ALA A 1 85 ? 0.664 -7.761 2.212 1.00 88.12 85 ALA A C 1
ATOM 609 O O . ALA A 1 85 ? 0.705 -7.133 3.267 1.00 88.12 85 ALA A O 1
ATOM 610 N N . VAL A 1 86 ? 1.331 -8.904 2.021 1.00 86.50 86 VAL A N 1
ATOM 611 C CA . VAL A 1 86 ? 2.104 -9.615 3.057 1.00 86.50 86 VAL A CA 1
ATOM 612 C C . VAL A 1 86 ? 3.251 -8.763 3.608 1.00 86.50 86 VAL A C 1
ATOM 614 O O . VAL A 1 86 ? 3.605 -8.872 4.776 1.00 86.50 86 VAL A O 1
ATOM 617 N N . LEU A 1 87 ? 3.814 -7.873 2.786 1.00 88.75 87 LEU A N 1
ATOM 618 C CA . LEU A 1 87 ? 4.901 -6.990 3.203 1.00 88.75 87 LEU A CA 1
ATOM 619 C C . LEU A 1 87 ? 4.470 -6.048 4.338 1.00 88.75 87 LEU A C 1
ATOM 621 O O . LEU A 1 87 ? 5.255 -5.786 5.243 1.00 88.75 87 LEU A O 1
ATOM 625 N N . PHE A 1 88 ? 3.239 -5.538 4.282 1.00 90.31 88 PHE A N 1
ATOM 626 C CA . PHE A 1 88 ? 2.747 -4.544 5.237 1.00 90.31 88 PHE A CA 1
ATOM 627 C C . PHE A 1 88 ? 2.019 -5.157 6.430 1.00 90.31 88 PHE A C 1
ATOM 629 O O . PHE A 1 88 ? 1.904 -4.490 7.453 1.00 90.31 88 PHE A O 1
ATOM 636 N N . GLU A 1 89 ? 1.570 -6.411 6.322 1.00 87.62 89 GLU A N 1
ATOM 637 C CA . GLU A 1 89 ? 0.818 -7.129 7.361 1.00 87.62 89 GLU A CA 1
ATOM 638 C C . GLU A 1 89 ? 1.450 -7.014 8.751 1.00 87.62 89 GLU A C 1
ATOM 640 O O . GLU A 1 89 ? 0.764 -6.774 9.735 1.00 87.62 89 GLU A O 1
ATOM 645 N N . GLN A 1 90 ? 2.775 -7.129 8.835 1.00 84.50 90 GLN A N 1
ATOM 646 C CA . GLN A 1 90 ? 3.489 -7.125 10.113 1.00 84.50 90 GLN A CA 1
ATOM 647 C C . GLN A 1 90 ? 3.528 -5.753 10.804 1.00 84.50 90 GLN A C 1
ATOM 649 O O . GLN A 1 90 ? 3.923 -5.668 11.965 1.00 84.50 90 GLN A O 1
ATOM 654 N N . HIS A 1 91 ? 3.171 -4.680 10.095 1.00 89.75 91 HIS A N 1
ATOM 655 C CA . HIS A 1 91 ? 3.368 -3.302 10.542 1.00 89.75 91 HIS A CA 1
ATOM 656 C C . HIS A 1 91 ? 2.095 -2.450 10.453 1.00 89.75 91 HIS A C 1
ATOM 658 O O . HIS A 1 91 ? 2.183 -1.227 10.546 1.00 89.75 91 HIS A O 1
ATOM 664 N N . THR A 1 92 ? 0.925 -3.073 10.274 1.00 92.00 92 THR A N 1
ATOM 665 C CA . THR A 1 92 ? -0.368 -2.387 10.349 1.00 92.00 92 THR A CA 1
ATOM 666 C C . THR A 1 92 ? -1.489 -3.329 10.779 1.00 92.00 92 THR A C 1
ATOM 668 O O . THR A 1 92 ? -1.597 -4.447 10.287 1.00 92.00 92 THR A O 1
ATOM 671 N N . ASP A 1 93 ? -2.392 -2.825 11.619 1.00 92.75 93 ASP A N 1
ATOM 672 C CA . ASP A 1 93 ? -3.640 -3.506 11.993 1.00 92.75 93 ASP A CA 1
ATOM 673 C C . ASP A 1 93 ? -4.816 -3.082 11.087 1.00 92.75 93 ASP A C 1
ATOM 675 O O . ASP A 1 93 ? -5.990 -3.258 11.417 1.00 92.75 93 ASP A O 1
ATOM 679 N N . ALA A 1 94 ? -4.532 -2.446 9.944 1.00 95.56 94 ALA A N 1
ATOM 680 C CA . ALA A 1 94 ? -5.563 -1.948 9.037 1.00 95.56 94 ALA A CA 1
ATOM 681 C C . ALA A 1 94 ? -6.371 -3.065 8.356 1.00 95.56 94 ALA A C 1
ATOM 683 O O . ALA A 1 94 ? -7.485 -2.795 7.892 1.00 95.56 94 ALA A O 1
ATOM 684 N N . PHE A 1 95 ? -5.815 -4.275 8.265 1.00 95.81 95 PHE A N 1
ATOM 685 C CA . PHE A 1 95 ? -6.383 -5.403 7.530 1.00 95.81 95 PHE A CA 1
ATOM 686 C C . PHE A 1 95 ? -7.015 -6.426 8.473 1.00 95.81 95 PHE A C 1
ATOM 688 O O . PHE A 1 95 ? -6.402 -6.849 9.444 1.00 95.81 95 PHE A O 1
ATOM 695 N N . ASP A 1 96 ? -8.225 -6.872 8.138 1.00 96.19 96 ASP A N 1
ATOM 696 C CA . ASP A 1 96 ? -8.902 -7.966 8.840 1.00 96.19 96 ASP A CA 1
ATOM 697 C C . ASP A 1 96 ? -8.583 -9.331 8.200 1.00 96.19 96 ASP A C 1
ATOM 699 O O . ASP A 1 96 ? -8.730 -10.371 8.839 1.00 96.19 96 ASP A O 1
ATOM 703 N N . ALA A 1 97 ? -8.180 -9.33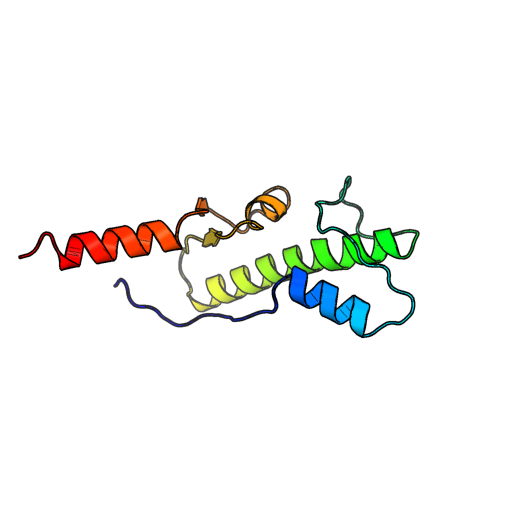8 6.923 1.00 95.31 97 ALA A N 1
ATOM 704 C CA . ALA A 1 97 ? -7.774 -10.533 6.188 1.00 95.31 97 ALA A CA 1
ATOM 705 C C . ALA A 1 97 ? -6.837 -10.197 5.017 1.00 95.31 97 ALA A C 1
ATOM 707 O O . ALA A 1 97 ? -6.934 -9.122 4.415 1.00 95.31 97 ALA A O 1
ATOM 708 N N . ILE A 1 98 ? -5.995 -11.163 4.643 1.00 94.81 98 ILE A N 1
ATOM 709 C CA . ILE A 1 98 ? -5.200 -11.144 3.411 1.00 94.81 98 ILE A CA 1
ATOM 710 C C . ILE A 1 98 ? -5.686 -12.261 2.495 1.00 94.81 98 ILE A C 1
ATOM 712 O O . ILE A 1 98 ? -5.707 -13.423 2.889 1.00 94.81 98 ILE A O 1
ATOM 716 N N . GLU A 1 99 ? -6.056 -11.903 1.268 1.00 95.38 99 GLU A N 1
ATOM 717 C CA . GLU A 1 99 ? -6.531 -12.837 0.249 1.00 95.38 99 GLU A CA 1
ATOM 718 C C . GLU A 1 99 ? -5.739 -12.638 -1.056 1.00 95.38 99 GLU A C 1
ATOM 720 O O . GLU A 1 99 ? -6.108 -11.798 -1.887 1.00 95.38 99 GLU A O 1
ATOM 725 N N . PRO A 1 100 ? -4.611 -13.348 -1.243 1.00 93.12 100 PRO A N 1
ATOM 726 C CA . PRO A 1 100 ? -3.738 -13.178 -2.405 1.00 93.12 100 PRO A CA 1
ATOM 727 C C . PRO A 1 100 ? -4.431 -13.469 -3.740 1.00 93.12 100 PRO A C 1
ATOM 729 O O . PRO A 1 100 ? -4.110 -12.826 -4.740 1.00 93.12 100 PRO A O 1
ATOM 732 N N . ASP A 1 101 ? -5.413 -14.374 -3.745 1.00 93.38 101 ASP A N 1
ATOM 733 C CA . ASP A 1 101 ? -6.049 -14.889 -4.956 1.00 93.38 101 ASP A CA 1
ATOM 734 C C . ASP A 1 101 ? -7.433 -14.277 -5.205 1.00 93.38 101 ASP A C 1
ATOM 736 O O . ASP A 1 101 ? -8.194 -14.775 -6.037 1.00 93.38 101 ASP A O 1
ATOM 740 N N . LEU A 1 102 ? -7.765 -13.164 -4.535 1.00 95.81 102 LEU A N 1
ATOM 741 C CA . LEU A 1 102 ? -9.106 -12.562 -4.536 1.00 95.81 102 LEU A CA 1
ATOM 742 C C . LEU A 1 102 ? -9.689 -12.385 -5.947 1.00 95.81 102 LEU A C 1
ATOM 744 O O . LEU A 1 102 ? -10.850 -12.710 -6.206 1.00 95.81 102 LEU A O 1
ATOM 748 N N . THR A 1 103 ? -8.870 -11.899 -6.881 1.00 95.00 103 THR A N 1
ATOM 749 C CA . THR A 1 103 ? -9.265 -11.716 -8.284 1.00 95.00 103 THR A CA 1
ATOM 750 C C . THR A 1 103 ? -9.552 -13.050 -8.971 1.00 95.00 103 THR A C 1
ATOM 752 O O . THR A 1 103 ? -10.549 -13.173 -9.681 1.00 95.00 103 THR A O 1
ATOM 755 N N . ILE A 1 104 ? -8.703 -14.058 -8.761 1.00 95.88 104 ILE A N 1
ATOM 756 C CA . ILE A 1 104 ? -8.841 -15.377 -9.390 1.00 95.88 104 ILE A CA 1
ATOM 757 C C . ILE A 1 104 ? -10.063 -16.112 -8.834 1.00 95.88 104 ILE A C 1
ATOM 759 O O . ILE A 1 104 ? -10.837 -16.671 -9.609 1.00 95.88 104 ILE A O 1
ATOM 763 N N . GLN A 1 105 ? -10.303 -16.033 -7.524 1.00 95.94 105 GLN A N 1
ATOM 764 C CA . GLN A 1 105 ? -11.519 -16.556 -6.900 1.00 95.94 105 GLN A CA 1
ATOM 765 C C . GLN A 1 105 ? -12.774 -15.894 -7.485 1.00 95.94 105 GLN A C 1
ATOM 767 O O . GLN A 1 105 ? -13.736 -16.577 -7.835 1.00 95.94 105 GLN A O 1
ATOM 772 N N . GLY A 1 106 ? -12.753 -14.569 -7.663 1.00 95.25 106 GLY A N 1
ATOM 773 C CA . GLY A 1 106 ? -13.843 -13.837 -8.308 1.00 95.25 106 GLY A CA 1
ATOM 774 C C . GLY A 1 106 ? -14.125 -14.317 -9.737 1.00 95.25 106 GLY A C 1
ATOM 775 O O . GLY A 1 106 ? -15.286 -14.493 -10.109 1.00 95.25 106 GLY A O 1
ATOM 776 N N . LEU A 1 107 ? -13.075 -14.579 -10.523 1.00 96.81 107 LEU A N 1
ATOM 777 C CA . LEU A 1 107 ? -13.196 -15.132 -11.876 1.00 96.81 107 LEU A CA 1
ATOM 778 C C . LEU A 1 107 ? -13.753 -16.563 -11.875 1.00 96.81 107 LEU A C 1
ATOM 780 O O . LEU A 1 107 ? -14.606 -16.872 -12.706 1.00 96.81 107 LEU A O 1
ATOM 784 N N . ALA A 1 108 ? -13.327 -17.413 -10.938 1.00 96.88 108 ALA A N 1
ATOM 785 C CA . ALA A 1 108 ? -13.852 -18.771 -10.792 1.00 96.88 108 ALA A CA 1
ATOM 786 C C . ALA A 1 108 ? -15.359 -18.759 -10.476 1.00 96.88 108 ALA A C 1
ATOM 788 O O . ALA A 1 108 ? -16.142 -19.407 -11.170 1.00 96.88 108 ALA A O 1
ATOM 789 N N . ILE A 1 109 ? -15.785 -17.927 -9.518 1.00 96.00 109 ILE A N 1
ATOM 790 C CA . ILE A 1 109 ? -17.203 -17.750 -9.160 1.00 96.00 109 ILE A CA 1
ATOM 791 C C . ILE A 1 109 ? -18.017 -17.237 -10.356 1.00 96.00 109 ILE A C 1
ATOM 793 O O . ILE A 1 109 ? -19.151 -17.670 -10.575 1.00 96.00 109 ILE A O 1
ATOM 797 N N . LEU A 1 110 ? -17.467 -16.294 -11.130 1.00 95.69 110 LEU A N 1
ATOM 798 C CA . LEU A 1 110 ? -18.121 -15.778 -12.335 1.00 95.69 110 LEU A CA 1
ATOM 799 C C . LEU A 1 110 ? -18.329 -16.895 -13.369 1.00 95.69 110 LEU A C 1
ATOM 801 O O . LEU A 1 110 ? -19.419 -17.012 -13.931 1.00 95.69 110 LEU A O 1
ATOM 805 N N . TRP A 1 111 ? -17.305 -17.721 -13.594 1.00 96.25 111 TRP A N 1
ATOM 806 C CA . TRP A 1 111 ? -17.371 -18.838 -14.529 1.00 96.25 111 TRP A CA 1
ATOM 807 C C . TRP A 1 111 ? -18.417 -19.877 -14.107 1.00 96.25 111 TRP A C 1
ATOM 809 O O . TRP A 1 111 ? -19.271 -20.229 -14.922 1.00 96.25 111 TRP A O 1
ATOM 819 N N . GLU A 1 112 ? -18.414 -20.300 -12.838 1.00 95.75 112 GLU A N 1
ATOM 820 C CA . GLU A 1 112 ? -19.376 -21.269 -12.292 1.00 95.75 112 GLU A CA 1
ATOM 821 C C . GLU A 1 112 ? -20.821 -20.795 -12.466 1.00 95.75 112 GLU A C 1
ATOM 823 O O . GLU A 1 112 ? -21.677 -21.540 -12.944 1.00 95.75 112 GLU A O 1
ATOM 828 N N . ARG A 1 113 ? -21.099 -19.525 -12.148 1.00 93.44 113 ARG A N 1
ATOM 829 C CA . ARG A 1 113 ? -22.442 -18.946 -12.304 1.00 93.44 113 ARG A CA 1
ATOM 830 C C . ARG A 1 113 ? -22.891 -18.883 -13.759 1.00 93.44 113 ARG A C 1
ATOM 832 O O . ARG A 1 113 ? -24.075 -19.057 -14.025 1.00 93.44 113 ARG A O 1
ATOM 839 N N . ALA A 1 114 ? -21.965 -18.636 -14.682 1.00 93.50 114 ALA A N 1
ATOM 840 C CA . ALA A 1 114 ? -22.268 -18.557 -16.104 1.00 93.50 114 ALA A CA 1
ATOM 841 C C . ALA A 1 114 ? -22.472 -19.934 -16.767 1.00 93.50 114 ALA A C 1
ATOM 843 O O . ALA A 1 114 ? -23.141 -19.993 -17.794 1.00 93.50 114 ALA A O 1
ATOM 844 N N . HIS A 1 115 ? -21.920 -21.021 -16.207 1.00 82.56 115 HIS A N 1
ATOM 845 C CA . HIS A 1 115 ? -21.880 -22.338 -16.869 1.00 82.56 115 HIS A CA 1
ATOM 846 C C . HIS A 1 115 ? -22.617 -23.468 -16.134 1.00 82.56 115 HIS A C 1
ATOM 848 O O . HIS A 1 115 ? -22.865 -24.500 -16.745 1.00 82.56 115 HIS A O 1
ATOM 854 N N . ILE A 1 116 ? -22.980 -23.306 -14.856 1.00 63.94 116 ILE A N 1
ATOM 855 C CA . ILE A 1 116 ? -23.716 -24.328 -14.080 1.00 63.94 116 ILE A CA 1
ATOM 856 C C . ILE A 1 116 ? -25.222 -24.000 -13.988 1.00 63.94 116 ILE A C 1
ATOM 858 O O . ILE A 1 116 ? -26.025 -24.851 -13.619 1.00 63.94 116 ILE A O 1
ATOM 862 N N . GLN A 1 117 ? -25.641 -22.788 -14.370 1.00 55.56 117 GLN A N 1
ATOM 863 C CA . GLN A 1 117 ? -27.062 -22.414 -14.486 1.00 55.56 117 GLN A CA 1
ATOM 864 C C . GLN A 1 117 ? -27.653 -22.627 -15.897 1.00 55.56 117 GLN A C 1
ATOM 866 O O . GLN A 1 117 ? -28.710 -22.068 -16.191 1.00 55.56 117 GLN A O 1
ATOM 871 N N . ALA A 1 118 ? -26.993 -23.419 -16.752 1.00 47.81 118 ALA A N 1
ATOM 872 C CA . ALA A 1 118 ? -27.480 -23.822 -18.075 1.00 47.81 118 ALA A CA 1
ATOM 873 C C . ALA A 1 118 ? -27.852 -25.310 -18.101 1.00 47.81 118 ALA A C 1
ATOM 875 O O . ALA A 1 118 ? -27.072 -26.117 -17.547 1.00 47.81 118 ALA A O 1
#